Protein AF-A0A2V8HVV8-F1 (afdb_monomer_lite)

Secondary structure (DSSP, 8-state):
--TT-PPPHHHHHHHHHHHHHGGG--HHHHHHHHHHHH-----HHHHHHHHHHHHHTTS-----------------------

Radius of gyration: 16.62 Å; chains: 1; bounding box: 55×46×28 Å

pLDDT: mean 76.8, std 21.69, range [36.31, 96.94]

Foldseek 3Di:
DDPPPDDDPVLVLLVVLCVVCPPNNDLVSSQVSSCVPVVDHDDSVVSVVSQVVCVVVVNDDDDPPDPDPPPPDDDDDDDDDD

Sequence (82 aa):
MPKGDFLGEFELFVLLALVHLGEDAYGVTIRQEIERRTDRAVAIGAVYATLARLQDKGLVRHAISEPQPIQVGRARKCSTRA

Structure (mmCIF, N/CA/C/O backbone):
data_AF-A0A2V8HVV8-F1
#
_entry.id   AF-A0A2V8HVV8-F1
#
loop_
_atom_site.group_PDB
_atom_site.id
_atom_site.type_symbol
_atom_site.label_atom_id
_atom_site.label_alt_id
_atom_site.label_comp_id
_atom_site.label_asym_id
_atom_site.label_entity_id
_atom_site.label_seq_id
_atom_site.pdbx_PDB_ins_code
_atom_site.Cartn_x
_atom_site.Cartn_y
_atom_site.Cartn_z
_atom_site.occupancy
_atom_site.B_iso_or_equiv
_atom_site.auth_seq_id
_atom_site.auth_comp_id
_atom_site.auth_asym_id
_atom_site.auth_atom_id
_atom_site.pdbx_PDB_model_num
ATOM 1 N N . MET A 1 1 ? 11.622 -25.644 -8.992 1.00 51.50 1 MET A N 1
ATOM 2 C CA . MET A 1 1 ? 10.741 -24.457 -8.921 1.00 51.50 1 MET A CA 1
ATOM 3 C C . MET A 1 1 ? 11.623 -23.244 -8.665 1.00 51.50 1 MET A C 1
ATOM 5 O O . MET A 1 1 ? 12.454 -23.336 -7.762 1.00 51.50 1 MET A O 1
ATOM 9 N N . PRO A 1 2 ? 11.554 -22.179 -9.481 1.00 44.38 2 PRO A N 1
ATOM 10 C CA . PRO A 1 2 ? 12.344 -20.974 -9.247 1.00 44.38 2 PRO A CA 1
ATOM 11 C C . PRO A 1 2 ? 11.929 -20.323 -7.919 1.00 44.38 2 PRO A C 1
ATOM 13 O O . PRO A 1 2 ? 10.774 -20.372 -7.509 1.00 44.38 2 PRO A O 1
ATOM 16 N N . LYS A 1 3 ? 12.901 -19.758 -7.205 1.00 48.84 3 LYS A N 1
ATOM 17 C CA . LYS A 1 3 ? 12.802 -19.347 -5.794 1.00 48.84 3 LYS A CA 1
ATOM 18 C C . LYS A 1 3 ? 12.103 -17.982 -5.589 1.00 48.84 3 LYS A C 1
ATOM 20 O O . LYS A 1 3 ? 12.414 -17.298 -4.622 1.00 48.84 3 LYS A O 1
ATOM 25 N N . GLY A 1 4 ? 11.206 -17.574 -6.496 1.00 57.59 4 GLY A N 1
ATOM 26 C CA . GLY A 1 4 ? 10.737 -16.181 -6.613 1.00 57.59 4 GLY A CA 1
ATOM 27 C C . GLY A 1 4 ? 9.223 -15.930 -6.673 1.00 57.59 4 GLY A C 1
ATOM 28 O O . GLY A 1 4 ? 8.832 -14.768 -6.629 1.00 57.59 4 GLY A O 1
ATOM 29 N N . ASP A 1 5 ? 8.374 -16.961 -6.731 1.00 67.06 5 ASP A N 1
ATOM 30 C CA . ASP A 1 5 ? 6.938 -16.783 -7.047 1.00 67.06 5 ASP A CA 1
ATOM 31 C C . ASP A 1 5 ? 6.013 -16.650 -5.824 1.00 67.06 5 ASP A C 1
ATOM 33 O O . ASP A 1 5 ? 4.790 -16.622 -5.958 1.00 67.06 5 ASP A O 1
ATOM 37 N N . PHE A 1 6 ? 6.563 -16.570 -4.611 1.00 78.06 6 PHE A N 1
ATOM 38 C CA . PHE A 1 6 ? 5.736 -16.410 -3.416 1.00 78.06 6 PHE A CA 1
ATOM 39 C C . PHE A 1 6 ? 5.363 -14.940 -3.207 1.00 78.06 6 PHE A C 1
ATOM 41 O O . PHE A 1 6 ? 6.225 -14.060 -3.179 1.00 78.06 6 PHE A O 1
ATOM 48 N N . LEU A 1 7 ? 4.065 -14.685 -3.043 1.00 85.00 7 LEU A N 1
ATOM 49 C CA . LEU A 1 7 ? 3.548 -13.375 -2.660 1.00 85.00 7 LEU A CA 1
ATOM 50 C C . LEU A 1 7 ? 3.980 -13.040 -1.234 1.00 85.00 7 LEU A C 1
ATOM 52 O O . LEU A 1 7 ? 3.817 -13.846 -0.316 1.00 85.00 7 LEU A O 1
ATOM 56 N N . GLY A 1 8 ? 4.499 -11.829 -1.046 1.00 90.31 8 GLY A N 1
ATOM 57 C CA . GLY A 1 8 ? 4.7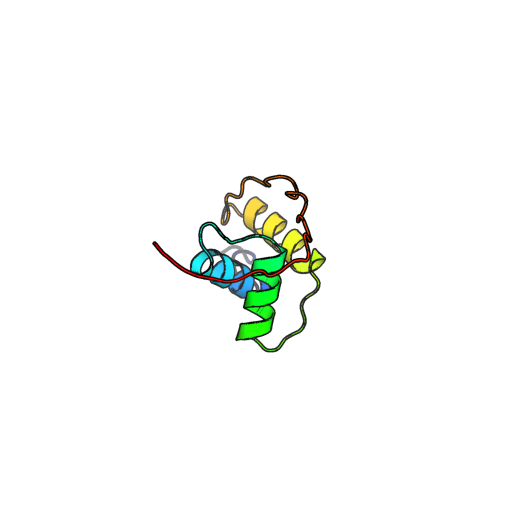19 -11.301 0.298 1.00 90.31 8 GLY A CA 1
ATOM 58 C C . GLY A 1 8 ? 3.391 -11.065 1.024 1.00 90.31 8 GLY A C 1
ATOM 59 O O . GLY A 1 8 ? 2.367 -10.815 0.391 1.00 90.31 8 GLY A O 1
ATOM 60 N N . GLU A 1 9 ? 3.408 -11.062 2.359 1.00 93.12 9 GLU A N 1
ATOM 61 C CA . GLU A 1 9 ? 2.214 -10.776 3.177 1.00 93.12 9 GLU A CA 1
ATOM 62 C C . GLU A 1 9 ? 1.538 -9.460 2.757 1.00 93.12 9 GLU A C 1
ATOM 64 O O . GLU A 1 9 ? 0.330 -9.397 2.544 1.00 93.12 9 GLU A O 1
ATOM 69 N N . PHE A 1 10 ? 2.333 -8.407 2.568 1.00 93.56 10 PHE A N 1
ATOM 70 C CA . PHE A 1 10 ? 1.799 -7.108 2.179 1.00 93.56 10 PHE A CA 1
ATOM 71 C C . PHE A 1 10 ? 1.228 -7.099 0.753 1.00 93.56 10 PHE A C 1
ATOM 73 O O . PHE A 1 10 ? 0.225 -6.441 0.491 1.00 93.56 10 PHE A O 1
ATOM 80 N N . GLU A 1 11 ? 1.825 -7.865 -0.164 1.00 93.50 11 GLU A N 1
ATOM 81 C CA . GLU A 1 11 ? 1.279 -8.047 -1.514 1.00 93.50 11 GLU A CA 1
ATOM 82 C C . GLU A 1 11 ? -0.088 -8.737 -1.459 1.00 93.50 11 GLU A C 1
ATOM 84 O O . GLU A 1 11 ? -1.010 -8.327 -2.162 1.00 93.50 11 GLU A O 1
ATOM 89 N N . LEU A 1 12 ? -0.248 -9.720 -0.568 1.00 94.25 12 LEU A N 1
ATOM 90 C CA . LEU A 1 12 ? -1.528 -10.379 -0.336 1.00 94.25 12 LEU A CA 1
ATOM 91 C C . LEU A 1 12 ? -2.579 -9.408 0.217 1.00 94.25 12 LEU A C 1
ATOM 93 O O . LEU A 1 12 ? -3.708 -9.406 -0.266 1.00 94.25 12 LEU A O 1
ATOM 97 N N . PHE A 1 13 ? -2.227 -8.553 1.182 1.00 95.31 13 PHE A N 1
ATOM 98 C CA . PHE A 1 13 ? -3.159 -7.544 1.700 1.00 95.31 13 PHE A CA 1
ATOM 99 C C . PHE A 1 13 ? -3.634 -6.577 0.617 1.00 95.31 13 PHE A C 1
ATOM 101 O O . PHE A 1 13 ? -4.823 -6.274 0.552 1.00 95.31 13 PHE A O 1
ATOM 108 N N . VAL A 1 14 ? -2.729 -6.132 -0.258 1.00 93.94 14 VAL A N 1
ATOM 109 C CA . VAL A 1 14 ? -3.083 -5.261 -1.385 1.00 93.94 14 VAL A CA 1
ATOM 110 C C . VAL A 1 14 ? -4.021 -5.978 -2.356 1.00 93.94 14 VAL A C 1
ATOM 112 O O . VAL A 1 14 ? -5.045 -5.412 -2.725 1.00 93.94 14 VAL A O 1
ATOM 115 N N . LEU A 1 15 ? -3.737 -7.231 -2.722 1.00 93.50 15 LEU A N 1
ATOM 116 C CA . LEU A 1 15 ? -4.612 -8.015 -3.602 1.00 93.50 15 LEU A CA 1
ATOM 117 C C . LEU A 1 15 ? -5.999 -8.252 -2.988 1.00 93.50 15 LEU A C 1
ATOM 119 O O . LEU A 1 15 ? -7.009 -8.104 -3.671 1.00 93.50 15 LEU A O 1
ATOM 123 N N . LEU A 1 16 ? -6.066 -8.574 -1.696 1.00 94.62 16 LEU A N 1
ATOM 124 C CA . LEU A 1 16 ? -7.335 -8.750 -0.989 1.00 94.62 16 LEU A CA 1
ATOM 125 C C . LEU A 1 16 ? -8.136 -7.446 -0.926 1.00 94.62 16 LEU A C 1
ATOM 127 O O . LEU A 1 16 ? -9.350 -7.470 -1.113 1.00 94.62 16 LEU A O 1
ATOM 131 N N . ALA A 1 17 ? -7.468 -6.314 -0.695 1.00 94.06 17 ALA A N 1
ATOM 132 C CA . ALA A 1 17 ? -8.109 -5.006 -0.707 1.00 94.06 17 ALA A CA 1
ATOM 133 C C . ALA A 1 17 ? -8.648 -4.650 -2.102 1.00 94.06 17 ALA A C 1
ATOM 135 O O . ALA A 1 17 ? -9.782 -4.192 -2.198 1.00 94.06 17 ALA A O 1
ATOM 136 N N . LEU A 1 18 ? -7.892 -4.924 -3.174 1.00 92.00 18 LEU A N 1
ATOM 137 C CA . LEU A 1 18 ? -8.352 -4.745 -4.558 1.00 92.00 18 LEU A CA 1
ATOM 138 C C . LEU A 1 18 ? -9.625 -5.555 -4.834 1.00 92.00 18 LEU A C 1
ATOM 140 O O . LEU A 1 18 ? -10.612 -5.010 -5.316 1.00 92.00 18 LEU A O 1
ATOM 144 N N . VAL A 1 19 ? -9.632 -6.843 -4.474 1.00 92.25 19 VAL A N 1
ATOM 145 C CA . VAL A 1 19 ? -10.806 -7.715 -4.658 1.00 92.25 19 VAL A CA 1
ATOM 146 C C . VAL A 1 19 ? -11.997 -7.242 -3.825 1.00 92.25 19 VAL A C 1
ATOM 148 O O . VAL A 1 19 ? -13.137 -7.340 -4.271 1.00 92.25 19 VAL A O 1
ATOM 151 N N . HIS A 1 20 ? -11.757 -6.736 -2.615 1.00 92.62 20 HIS A N 1
ATOM 152 C CA . HIS A 1 20 ? -12.830 -6.284 -1.737 1.00 92.62 20 HIS A CA 1
ATOM 153 C C . HIS A 1 20 ? -13.457 -4.956 -2.179 1.00 92.62 20 HIS A C 1
ATOM 155 O O . HIS A 1 20 ? -14.667 -4.792 -2.041 1.00 92.62 20 HIS A O 1
ATOM 161 N N . LEU A 1 21 ? -12.643 -4.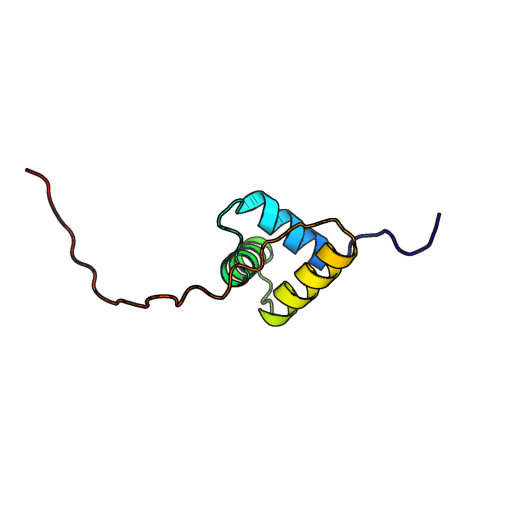023 -2.678 1.00 90.19 21 LEU A N 1
ATOM 162 C CA . LEU A 1 21 ? -13.074 -2.683 -3.083 1.00 90.19 21 LEU A CA 1
ATOM 163 C C . LEU A 1 21 ? -13.581 -2.634 -4.532 1.00 90.19 21 LEU A C 1
ATOM 165 O O . LEU A 1 21 ? -14.397 -1.776 -4.857 1.00 90.19 21 LEU A O 1
ATOM 169 N N . GLY A 1 22 ? -13.123 -3.538 -5.403 1.00 87.56 22 GLY A N 1
ATOM 170 C CA . GLY A 1 22 ? -13.522 -3.563 -6.809 1.00 87.56 22 GLY A CA 1
ATOM 171 C C . GLY A 1 22 ? -13.157 -2.264 -7.533 1.00 87.56 22 GLY A C 1
ATOM 172 O O . GLY A 1 22 ? -12.001 -1.850 -7.530 1.00 87.56 22 GLY A O 1
ATOM 173 N N . GLU A 1 23 ? -14.148 -1.610 -8.138 1.00 83.25 23 GLU A N 1
ATOM 174 C CA . GLU A 1 23 ? -13.964 -0.359 -8.894 1.00 83.25 23 GLU A CA 1
ATOM 175 C C . GLU A 1 23 ? -13.539 0.831 -8.014 1.00 83.25 23 GLU A C 1
ATOM 177 O O . GLU A 1 23 ? -12.912 1.770 -8.501 1.00 83.25 23 GLU A O 1
ATOM 182 N N . ASP A 1 24 ? -13.803 0.776 -6.704 1.00 80.38 24 ASP A N 1
ATOM 183 C CA . ASP A 1 24 ? -13.431 1.827 -5.747 1.00 80.38 24 ASP A CA 1
ATOM 184 C C . ASP A 1 24 ? -11.984 1.683 -5.232 1.00 80.38 24 ASP A C 1
ATOM 186 O O . ASP A 1 24 ? -11.579 2.336 -4.259 1.00 80.38 24 ASP A O 1
ATOM 190 N N . ALA A 1 25 ? -11.187 0.797 -5.834 1.00 85.81 25 ALA A N 1
ATOM 191 C CA . ALA A 1 25 ? -9.843 0.472 -5.379 1.00 85.81 25 ALA A CA 1
ATOM 192 C C . ALA A 1 25 ? -8.791 1.500 -5.843 1.00 85.81 25 ALA A C 1
ATOM 194 O O . ALA A 1 25 ? -8.005 1.288 -6.766 1.00 85.81 25 ALA A O 1
ATOM 195 N N . TYR A 1 26 ? -8.738 2.625 -5.135 1.00 87.00 26 TYR A N 1
ATOM 196 C CA . TYR A 1 26 ? -7.727 3.670 -5.267 1.00 87.00 26 TYR A CA 1
ATOM 197 C C . TYR A 1 26 ? -6.675 3.548 -4.159 1.00 87.00 26 TYR A C 1
ATOM 199 O O . TYR A 1 26 ? -6.952 3.036 -3.078 1.00 87.00 26 TYR A O 1
ATOM 207 N N . GLY A 1 27 ? -5.462 4.075 -4.360 1.00 88.62 27 GLY A N 1
ATOM 208 C CA . GLY A 1 27 ? -4.377 3.922 -3.375 1.00 88.62 27 GLY A CA 1
ATOM 209 C C . GLY A 1 27 ? -4.766 4.320 -1.941 1.00 88.62 27 GLY A C 1
ATOM 210 O O . GLY A 1 27 ? -4.370 3.654 -0.985 1.00 88.62 27 GLY A O 1
ATOM 211 N N . VAL A 1 28 ? -5.581 5.370 -1.776 1.00 91.50 28 VAL A N 1
ATOM 212 C CA . VAL A 1 28 ? -6.064 5.824 -0.459 1.00 91.50 28 VAL A CA 1
ATOM 213 C C . VAL A 1 28 ? -7.099 4.870 0.139 1.00 91.50 28 VAL A C 1
ATOM 215 O O . VAL A 1 28 ? -7.000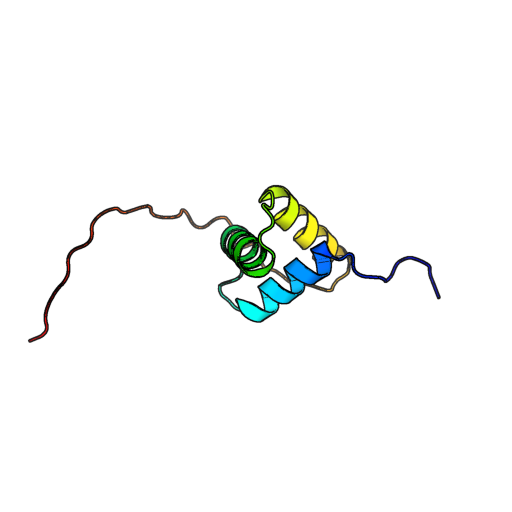 4.569 1.327 1.00 91.50 28 VAL A O 1
ATOM 218 N N . THR A 1 29 ? -8.058 4.376 -0.649 1.00 93.12 29 THR A N 1
ATOM 219 C CA . THR A 1 29 ? -9.089 3.443 -0.166 1.00 93.12 29 THR A CA 1
ATOM 220 C C . THR A 1 29 ? -8.485 2.075 0.137 1.00 93.12 29 THR A C 1
ATOM 222 O O . THR A 1 29 ? -8.784 1.497 1.177 1.00 93.12 29 THR A O 1
ATOM 225 N N . ILE A 1 30 ? -7.532 1.613 -0.680 1.00 94.38 30 ILE A N 1
ATOM 226 C CA . ILE A 1 30 ? -6.736 0.405 -0.424 1.00 94.38 30 ILE A CA 1
ATOM 227 C C . ILE A 1 30 ? -5.987 0.533 0.904 1.00 94.38 30 ILE A C 1
ATOM 229 O O . ILE A 1 30 ? -6.064 -0.363 1.741 1.00 94.38 30 ILE A O 1
ATOM 233 N N . ARG A 1 31 ? -5.287 1.654 1.134 1.00 95.38 31 ARG A N 1
ATOM 234 C CA . ARG A 1 31 ? -4.577 1.896 2.399 1.00 95.38 31 ARG A CA 1
ATOM 235 C C . ARG A 1 31 ? -5.528 1.829 3.592 1.00 95.38 31 ARG A C 1
ATOM 237 O O . ARG A 1 31 ? -5.239 1.120 4.549 1.00 95.38 31 ARG A O 1
ATOM 244 N N . GLN A 1 32 ? -6.651 2.546 3.516 1.00 95.38 32 GLN A N 1
ATOM 245 C CA . GLN A 1 32 ? -7.658 2.574 4.577 1.00 95.38 32 GLN A CA 1
ATOM 246 C C . GLN A 1 32 ? -8.228 1.184 4.854 1.00 95.38 32 GLN A C 1
ATOM 248 O O . GLN A 1 32 ? -8.407 0.824 6.012 1.00 95.38 32 GLN A O 1
ATOM 253 N N . GLU A 1 33 ? -8.482 0.390 3.817 1.00 95.75 33 GLU A N 1
ATOM 254 C CA . GLU A 1 33 ? -9.023 -0.955 3.979 1.00 95.75 33 GLU A CA 1
ATOM 255 C C . GLU A 1 33 ? -8.016 -1.910 4.630 1.00 95.75 33 GLU A C 1
ATOM 257 O O . GLU A 1 33 ? -8.386 -2.695 5.507 1.00 95.75 33 GLU A O 1
ATOM 262 N N . ILE A 1 34 ? -6.732 -1.805 4.272 1.00 95.94 34 ILE A N 1
ATOM 263 C CA . ILE A 1 34 ? -5.665 -2.571 4.927 1.00 95.94 34 ILE A CA 1
ATOM 264 C C . ILE A 1 34 ? -5.539 -2.151 6.396 1.00 95.94 34 ILE A C 1
ATOM 266 O O . ILE A 1 34 ? -5.530 -3.018 7.270 1.00 95.94 34 ILE A O 1
ATOM 270 N N . GLU A 1 35 ? -5.496 -0.847 6.685 1.00 96.94 35 GLU A N 1
ATOM 271 C CA . GLU A 1 35 ? -5.442 -0.312 8.054 1.00 96.94 35 GLU A CA 1
ATOM 272 C C . GLU A 1 35 ? -6.632 -0.817 8.881 1.00 96.94 35 GLU A C 1
ATOM 274 O O . GLU A 1 35 ? -6.451 -1.359 9.968 1.00 96.94 35 GLU A O 1
ATOM 279 N N . ARG A 1 36 ? -7.846 -0.750 8.325 1.00 96.31 36 ARG A N 1
ATOM 280 C CA . ARG A 1 36 ? -9.085 -1.177 8.986 1.00 96.31 36 ARG A CA 1
ATOM 281 C C . ARG A 1 36 ? -9.129 -2.676 9.289 1.00 96.31 36 ARG A C 1
ATOM 283 O O . ARG A 1 36 ? -9.708 -3.068 10.298 1.00 96.31 36 ARG A O 1
ATOM 290 N N . ARG A 1 37 ? -8.590 -3.530 8.411 1.00 95.50 37 ARG A N 1
ATOM 291 C CA . ARG A 1 37 ? -8.639 -4.994 8.591 1.00 95.50 37 ARG A CA 1
ATOM 292 C C . ARG A 1 37 ? -7.472 -5.569 9.378 1.00 95.50 37 ARG A C 1
ATOM 294 O O . ARG A 1 37 ? -7.623 -6.640 9.957 1.00 95.50 37 ARG A O 1
ATOM 301 N N . THR A 1 38 ? -6.320 -4.910 9.347 1.00 93.69 38 THR A N 1
ATOM 302 C CA . THR A 1 38 ? -5.084 -5.432 9.949 1.00 93.69 38 THR A CA 1
ATOM 303 C C . THR A 1 38 ? -4.672 -4.689 11.213 1.00 93.69 38 THR A C 1
ATOM 305 O O . THR A 1 38 ? -3.790 -5.173 11.913 1.00 93.69 38 THR A O 1
ATOM 308 N N . ASP A 1 39 ? -5.288 -3.534 11.495 1.00 93.62 39 ASP A N 1
ATOM 309 C CA . ASP A 1 39 ? -4.919 -2.613 12.580 1.00 93.62 39 ASP A CA 1
ATOM 310 C C . ASP A 1 39 ? -3.454 -2.134 12.496 1.00 93.62 39 ASP A C 1
ATOM 312 O O . ASP A 1 39 ? -2.819 -1.754 13.478 1.00 93.62 39 ASP A O 1
ATOM 316 N N . ARG A 1 40 ? -2.877 -2.164 11.286 1.00 92.00 40 ARG A N 1
ATOM 317 C CA . ARG A 1 40 ? -1.502 -1.733 11.010 1.00 92.00 40 ARG A CA 1
ATOM 318 C C . ARG A 1 40 ? -1.520 -0.455 10.200 1.00 92.00 40 ARG A C 1
ATOM 320 O O . ARG A 1 40 ? -2.099 -0.435 9.120 1.00 92.00 40 ARG A O 1
ATOM 327 N N . ALA A 1 41 ? -0.810 0.566 10.670 1.00 93.19 41 ALA A N 1
ATOM 328 C CA . ALA A 1 41 ? -0.571 1.780 9.897 1.00 93.19 41 ALA A CA 1
ATOM 329 C C . ALA A 1 41 ? 0.268 1.468 8.648 1.00 93.19 41 ALA A C 1
ATOM 331 O O . ALA A 1 41 ? 1.303 0.798 8.732 1.00 93.19 41 ALA A O 1
ATOM 332 N N . VAL A 1 42 ? -0.157 1.976 7.491 1.00 93.38 42 VAL A N 1
ATOM 333 C CA . VAL A 1 42 ? 0.496 1.700 6.208 1.00 93.38 42 VAL A CA 1
ATOM 334 C C . VAL A 1 42 ? 0.814 3.006 5.501 1.00 93.38 42 VAL A C 1
ATOM 336 O O . VAL A 1 42 ? -0.049 3.846 5.273 1.00 93.38 42 VAL A O 1
ATOM 339 N N . ALA A 1 43 ? 2.064 3.178 5.073 1.00 94.94 43 ALA A N 1
ATOM 340 C CA . ALA A 1 43 ? 2.424 4.325 4.251 1.00 94.94 43 ALA A CA 1
ATOM 341 C C . ALA A 1 43 ? 1.763 4.224 2.868 1.00 94.94 43 ALA A C 1
ATOM 343 O O . ALA A 1 43 ? 1.889 3.214 2.176 1.00 94.94 43 ALA A O 1
ATOM 344 N N . ILE A 1 44 ? 1.134 5.309 2.411 1.00 92.56 44 ILE A N 1
ATOM 345 C CA . ILE A 1 44 ? 0.500 5.358 1.084 1.00 92.56 44 ILE A CA 1
ATOM 346 C C . ILE A 1 44 ? 1.492 5.046 -0.053 1.00 92.56 44 ILE A C 1
ATOM 348 O O . ILE A 1 44 ? 1.150 4.362 -1.013 1.00 92.56 44 ILE A O 1
ATOM 352 N N . GLY A 1 45 ? 2.754 5.469 0.088 1.00 92.62 45 GLY A N 1
ATOM 353 C CA . GLY A 1 45 ? 3.814 5.150 -0.870 1.00 92.62 45 GLY A CA 1
ATOM 354 C C . GLY A 1 45 ? 4.122 3.652 -0.952 1.00 92.62 45 GLY A C 1
ATOM 355 O O . GLY A 1 45 ? 4.418 3.151 -2.033 1.00 92.62 45 GLY A O 1
ATOM 356 N N . ALA A 1 46 ? 3.988 2.913 0.156 1.00 94.19 46 ALA A N 1
ATOM 357 C CA . ALA A 1 46 ? 4.183 1.466 0.160 1.00 94.19 46 ALA A CA 1
ATOM 358 C C . ALA A 1 46 ? 3.082 0.749 -0.634 1.00 94.19 46 ALA A C 1
ATOM 360 O O . ALA A 1 46 ? 3.382 -0.212 -1.343 1.00 94.19 46 ALA A O 1
ATOM 361 N N . VAL A 1 47 ? 1.837 1.240 -0.577 1.00 94.31 47 VAL A N 1
ATOM 362 C CA . VAL A 1 47 ? 0.728 0.728 -1.401 1.00 94.31 47 VAL A CA 1
ATOM 363 C C . VAL A 1 47 ? 1.051 0.898 -2.884 1.00 94.31 47 VAL A C 1
ATOM 365 O O . VAL A 1 47 ? 1.064 -0.090 -3.614 1.00 94.31 47 VAL A O 1
ATOM 368 N N . TYR A 1 48 ? 1.412 2.109 -3.321 1.00 92.69 48 TYR A N 1
ATOM 369 C CA . TYR A 1 48 ? 1.744 2.364 -4.729 1.00 92.69 48 TYR A CA 1
ATOM 370 C C . TYR A 1 48 ? 2.965 1.578 -5.213 1.00 92.69 48 TYR A C 1
ATOM 372 O O . TYR A 1 48 ? 2.922 0.982 -6.287 1.00 92.69 48 TYR A O 1
ATOM 380 N N . ALA A 1 49 ? 4.026 1.499 -4.406 1.00 92.81 49 ALA A N 1
ATOM 381 C CA . ALA A 1 49 ? 5.199 0.693 -4.742 1.00 92.81 49 ALA A CA 1
ATOM 382 C C . ALA A 1 49 ? 4.852 -0.798 -4.886 1.00 92.81 49 ALA A C 1
ATOM 384 O O . ALA A 1 49 ? 5.450 -1.508 -5.690 1.00 92.81 49 ALA A O 1
ATOM 385 N N . THR A 1 50 ? 3.889 -1.285 -4.106 1.00 93.69 50 THR A N 1
ATOM 386 C CA . THR A 1 50 ? 3.446 -2.682 -4.154 1.00 93.69 50 THR A CA 1
ATOM 387 C C . THR A 1 50 ? 2.547 -2.950 -5.351 1.00 93.69 50 THR A C 1
ATOM 389 O O . THR A 1 50 ? 2.736 -3.963 -6.015 1.00 93.69 50 THR A O 1
ATOM 392 N N . LEU A 1 51 ? 1.637 -2.031 -5.680 1.00 91.69 51 LEU A N 1
ATOM 393 C CA . LEU A 1 51 ? 0.841 -2.100 -6.907 1.00 91.69 51 LEU A CA 1
ATOM 394 C C . LEU A 1 51 ? 1.734 -2.139 -8.153 1.00 91.69 51 LEU A C 1
ATOM 396 O O . LEU A 1 51 ? 1.505 -2.974 -9.021 1.00 91.69 51 LEU A O 1
ATOM 400 N N . ALA A 1 52 ? 2.791 -1.320 -8.198 1.00 89.56 52 ALA A N 1
ATOM 401 C CA . ALA A 1 52 ? 3.770 -1.351 -9.285 1.00 89.56 52 ALA A CA 1
ATOM 402 C C . ALA A 1 52 ? 4.443 -2.729 -9.408 1.00 89.56 52 ALA A C 1
ATOM 404 O O . ALA A 1 52 ? 4.408 -3.336 -10.473 1.00 89.56 52 ALA A O 1
ATOM 405 N N . ARG A 1 53 ? 4.949 -3.294 -8.301 1.00 90.19 53 ARG A N 1
ATOM 406 C CA . ARG A 1 53 ? 5.538 -4.648 -8.310 1.00 90.19 53 ARG A CA 1
ATOM 407 C C . ARG A 1 53 ? 4.538 -5.730 -8.724 1.00 90.19 53 ARG A C 1
ATOM 409 O O . ARG A 1 53 ? 4.908 -6.668 -9.421 1.00 90.19 53 ARG A O 1
ATOM 416 N N . LEU A 1 54 ? 3.283 -5.635 -8.286 1.00 89.62 54 LEU A N 1
ATOM 417 C CA . LEU A 1 54 ? 2.224 -6.577 -8.664 1.00 89.62 54 LEU A CA 1
ATOM 418 C C . LEU A 1 54 ? 1.859 -6.468 -10.150 1.00 89.62 54 LEU A C 1
ATOM 420 O O . LEU A 1 54 ? 1.553 -7.483 -10.776 1.00 89.62 54 LEU A O 1
ATOM 424 N N . GLN A 1 55 ? 1.926 -5.264 -10.718 1.00 88.44 55 GLN A N 1
ATOM 425 C CA . GLN A 1 55 ? 1.766 -5.034 -12.149 1.0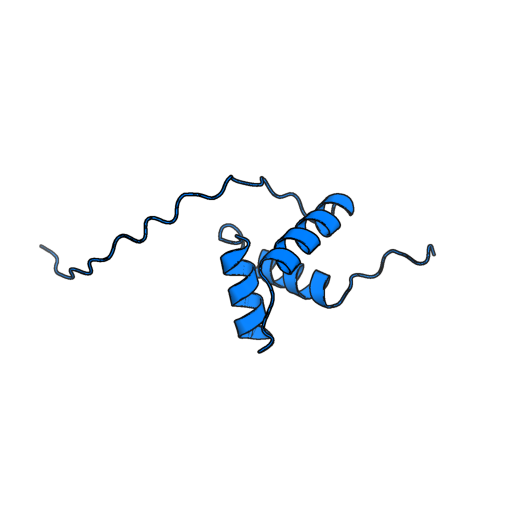0 88.44 55 GLN A CA 1
ATOM 426 C C . GLN A 1 55 ? 2.941 -5.612 -12.944 1.00 88.44 55 GLN A C 1
ATOM 428 O O . GLN A 1 55 ? 2.708 -6.288 -13.942 1.00 88.44 55 GLN A O 1
ATOM 433 N N . ASP A 1 56 ? 4.178 -5.429 -12.477 1.00 88.50 56 ASP A N 1
ATOM 434 C CA . ASP A 1 56 ? 5.369 -6.029 -13.097 1.00 88.50 56 ASP A CA 1
ATOM 435 C C . ASP A 1 56 ? 5.301 -7.567 -13.079 1.00 88.50 56 ASP A C 1
ATOM 437 O O . ASP A 1 56 ? 5.742 -8.230 -14.016 1.00 88.50 56 ASP A O 1
ATOM 441 N N . LYS A 1 57 ? 4.679 -8.144 -12.040 1.00 87.69 57 LYS A N 1
ATOM 442 C CA . LYS A 1 57 ? 4.362 -9.582 -11.949 1.00 87.69 57 LYS A CA 1
ATOM 443 C C . LYS A 1 57 ? 3.166 -10.008 -12.817 1.00 87.69 57 LYS A C 1
ATOM 445 O O . LYS A 1 57 ? 2.866 -11.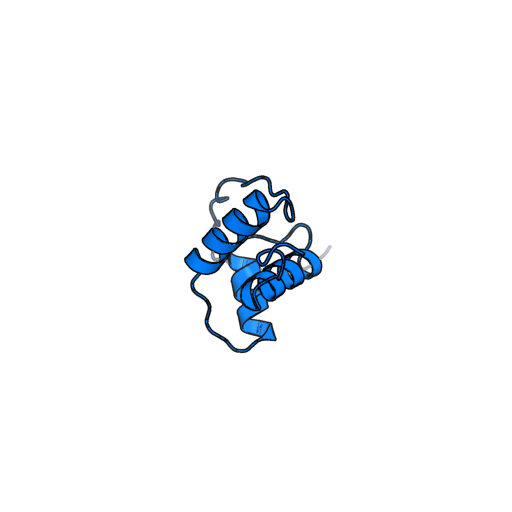196 -12.886 1.00 87.69 57 LYS A O 1
ATOM 450 N N . GLY A 1 58 ? 2.452 -9.072 -13.443 1.00 87.88 58 GLY A N 1
ATOM 451 C CA . GLY A 1 58 ? 1.258 -9.336 -14.253 1.00 87.88 58 GLY A CA 1
ATOM 452 C C . GLY A 1 58 ? 0.017 -9.751 -13.454 1.00 87.88 58 GLY A C 1
ATOM 453 O O . GLY A 1 58 ? -0.956 -10.218 -14.041 1.00 87.88 58 GLY A O 1
ATOM 454 N N . LEU A 1 59 ? 0.037 -9.590 -12.128 1.00 86.25 59 LEU A N 1
ATOM 455 C CA . LEU A 1 59 ? -1.050 -10.000 -11.229 1.00 86.25 59 LEU A CA 1
ATOM 456 C C . LEU A 1 59 ? -2.166 -8.963 -11.132 1.00 86.25 59 LEU A C 1
ATOM 458 O O . LEU A 1 59 ? -3.289 -9.285 -10.755 1.00 86.25 59 LEU A O 1
ATOM 462 N N . VAL A 1 60 ? -1.850 -7.715 -11.458 1.00 84.75 60 VAL A N 1
ATOM 463 C CA . VAL A 1 60 ? -2.783 -6.598 -11.428 1.00 84.75 60 VAL A CA 1
ATOM 464 C C . VAL A 1 60 ? -2.673 -5.856 -12.751 1.00 84.75 60 VAL A C 1
ATOM 466 O O . VAL A 1 60 ? -1.579 -5.538 -13.211 1.00 84.75 60 VAL A O 1
ATOM 469 N N . ARG A 1 61 ? -3.817 -5.553 -13.363 1.00 71.31 61 ARG A N 1
ATOM 470 C CA . ARG A 1 61 ? -3.920 -4.543 -14.417 1.00 71.31 61 ARG A CA 1
ATOM 471 C C . ARG A 1 61 ? -4.610 -3.348 -13.791 1.00 71.31 61 ARG A C 1
ATOM 473 O O . ARG A 1 61 ? -5.792 -3.455 -13.495 1.00 71.31 61 ARG A O 1
ATOM 480 N N . HIS A 1 62 ? -3.918 -2.232 -13.593 1.00 60.19 62 HIS A N 1
ATOM 481 C CA . HIS A 1 62 ? -4.617 -0.994 -13.266 1.00 60.19 62 HIS A CA 1
ATOM 482 C C . HIS A 1 62 ? -4.275 0.106 -14.259 1.00 60.19 62 HIS A C 1
ATOM 484 O O . HIS A 1 62 ? -3.115 0.453 -14.470 1.00 60.19 62 HIS A O 1
ATOM 490 N N . ALA A 1 63 ? -5.336 0.662 -14.849 1.00 47.00 63 ALA A N 1
ATOM 491 C CA . ALA A 1 63 ? -5.339 2.024 -15.336 1.00 47.00 63 ALA A CA 1
ATOM 492 C C . ALA A 1 63 ? -4.958 2.896 -14.140 1.00 47.00 63 ALA A C 1
ATOM 494 O O . ALA A 1 63 ? -5.718 3.007 -13.177 1.00 47.00 63 ALA A O 1
ATOM 495 N N . ILE A 1 64 ? -3.747 3.443 -14.155 1.00 51.94 64 ILE A N 1
ATOM 496 C CA . ILE A 1 64 ? -3.360 4.524 -13.256 1.00 51.94 64 ILE A CA 1
ATOM 497 C C . ILE A 1 64 ? -4.199 5.717 -13.714 1.00 51.94 64 ILE A C 1
ATOM 499 O O . ILE A 1 64 ? -3.752 6.542 -14.503 1.00 51.94 64 ILE A O 1
ATOM 503 N N . SER A 1 65 ? -5.471 5.741 -13.322 1.00 44.00 65 SER A N 1
ATOM 504 C CA . SER A 1 65 ? -6.313 6.911 -13.476 1.00 44.00 65 SER A CA 1
ATOM 505 C C . SER A 1 65 ? -5.664 7.962 -12.598 1.00 44.00 65 SER A C 1
ATOM 507 O O . SER A 1 65 ? -5.581 7.800 -11.378 1.00 44.00 65 SER A O 1
ATOM 509 N N . GLU A 1 66 ? -5.103 8.968 -13.258 1.00 38.34 66 GLU A N 1
ATOM 510 C CA . GLU A 1 66 ? -4.517 10.161 -12.667 1.00 38.34 66 GLU A CA 1
ATOM 511 C C . GLU A 1 66 ? -5.315 10.612 -11.436 1.00 38.34 66 GLU A C 1
ATOM 513 O O . GLU A 1 66 ? -6.541 10.459 -11.419 1.00 38.34 66 GLU A O 1
ATOM 518 N N . PRO A 1 67 ? -4.648 11.146 -10.397 1.00 40.88 67 PRO A N 1
ATOM 519 C CA . PRO A 1 67 ? -5.316 11.548 -9.170 1.00 40.88 67 PRO A CA 1
ATOM 520 C C . PRO A 1 67 ? -6.481 12.474 -9.514 1.00 40.88 67 PRO A C 1
ATOM 522 O O . PRO A 1 67 ? -6.273 13.627 -9.891 1.00 40.88 67 PRO A O 1
ATOM 525 N N . GLN A 1 68 ? -7.714 11.972 -9.393 1.00 43.72 68 GLN A N 1
ATOM 526 C CA . GLN A 1 68 ? -8.870 12.842 -9.496 1.00 43.72 68 GLN A CA 1
ATOM 527 C C . GLN A 1 68 ? -8.746 13.853 -8.357 1.00 43.72 68 GLN A C 1
ATOM 529 O O . GLN A 1 68 ? -8.533 13.441 -7.209 1.00 43.72 68 GLN A O 1
ATOM 534 N N . PRO A 1 69 ? -8.814 15.164 -8.642 1.00 37.81 69 PRO A N 1
ATOM 535 C CA . PRO A 1 69 ? -8.742 16.167 -7.601 1.00 37.81 69 PRO A CA 1
ATOM 536 C C . PRO A 1 69 ? -9.904 15.907 -6.648 1.00 37.81 69 PRO A C 1
ATOM 538 O O . PRO A 1 69 ? -11.069 16.098 -6.989 1.00 37.81 69 PRO A O 1
ATOM 541 N N . ILE A 1 70 ? -9.574 15.414 -5.454 1.00 40.03 70 ILE A N 1
ATOM 542 C CA . ILE A 1 70 ? -10.519 15.240 -4.363 1.00 40.03 70 ILE A CA 1
ATOM 543 C C . ILE A 1 70 ? -11.076 16.630 -4.080 1.00 40.03 70 ILE A C 1
ATOM 545 O O . ILE A 1 70 ? -10.410 17.486 -3.495 1.00 40.03 70 ILE A O 1
ATOM 549 N N . GLN A 1 71 ? -12.303 16.867 -4.528 1.00 43.44 71 GLN A N 1
ATOM 550 C CA . GLN A 1 71 ? -13.039 18.073 -4.217 1.00 43.44 71 GLN A CA 1
ATOM 551 C C . GLN A 1 71 ? -13.454 17.963 -2.747 1.00 43.44 71 GLN A C 1
ATOM 553 O O . GLN A 1 71 ? -14.518 17.445 -2.412 1.00 43.44 71 GLN A O 1
ATOM 558 N N . VAL A 1 72 ? -12.583 18.429 -1.845 1.00 40.88 72 VAL A N 1
ATOM 559 C CA . VAL A 1 72 ? -12.903 18.664 -0.430 1.00 40.88 72 VAL A CA 1
ATOM 560 C C . VAL A 1 72 ? -13.856 19.864 -0.361 1.00 40.88 72 VAL A C 1
ATOM 562 O O . VAL A 1 72 ? -13.504 20.970 0.036 1.00 40.88 72 VAL A O 1
ATOM 565 N N . GLY A 1 73 ? -15.087 19.651 -0.822 1.00 37.94 73 GLY A N 1
ATOM 566 C CA . GLY A 1 73 ? -16.193 20.594 -0.769 1.00 37.94 73 GLY A CA 1
ATOM 567 C C . GLY A 1 73 ? -16.988 20.381 0.509 1.00 37.94 73 GLY A C 1
ATOM 568 O O . GLY A 1 73 ? -17.969 19.643 0.547 1.00 37.94 73 GLY A O 1
ATOM 569 N N . ARG A 1 74 ? -16.560 21.031 1.587 1.00 51.22 74 ARG A N 1
ATOM 570 C CA . ARG A 1 74 ? -17.341 21.158 2.818 1.00 51.22 74 ARG A CA 1
ATOM 571 C C . ARG A 1 74 ? -18.632 21.942 2.535 1.00 51.22 74 ARG A C 1
ATOM 573 O O . ARG A 1 74 ? -18.563 23.155 2.410 1.00 51.22 74 ARG A O 1
ATOM 580 N N . ALA A 1 75 ? -19.789 21.275 2.528 1.00 44.12 75 ALA A N 1
ATOM 581 C CA . ALA A 1 75 ? -21.033 21.737 3.167 1.00 44.12 75 ALA A CA 1
ATOM 582 C C . ALA A 1 75 ? -22.153 20.687 3.042 1.00 44.12 75 ALA A C 1
ATOM 584 O O . ALA A 1 75 ? -22.711 20.442 1.980 1.00 44.12 75 ALA A O 1
ATOM 585 N N . ARG A 1 76 ? -22.514 20.115 4.190 1.00 53.59 76 ARG A N 1
ATOM 586 C CA . ARG A 1 76 ? -23.718 19.316 4.432 1.00 53.59 76 ARG A CA 1
ATOM 587 C C . ARG A 1 76 ? -24.954 20.225 4.332 1.00 53.59 76 ARG A C 1
ATOM 589 O O . ARG A 1 76 ? -25.000 21.205 5.071 1.00 53.59 76 ARG A O 1
ATOM 596 N N . LYS A 1 77 ? -2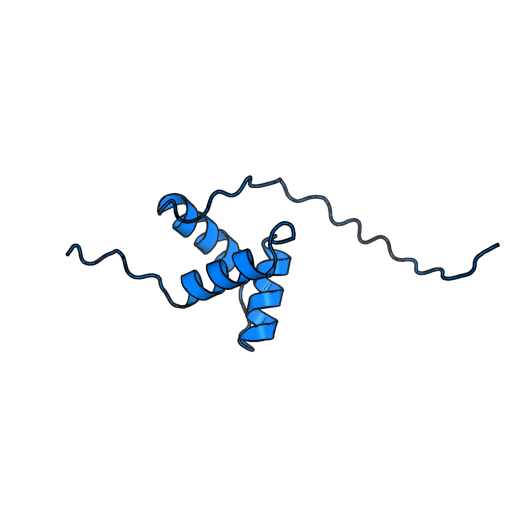5.968 19.878 3.529 1.00 48.41 77 LYS A N 1
ATOM 597 C CA . LYS A 1 77 ? -27.371 20.289 3.752 1.00 48.41 77 LYS A CA 1
ATOM 598 C C . LYS A 1 77 ? -28.320 19.154 3.364 1.00 48.41 77 LYS A C 1
ATOM 600 O O . LYS A 1 77 ? -28.379 18.741 2.213 1.00 48.41 77 LYS A O 1
ATOM 605 N N . CYS A 1 78 ? -29.012 18.646 4.380 1.00 45.06 78 CYS A N 1
ATOM 606 C CA . CYS A 1 78 ? -30.096 17.682 4.285 1.00 45.06 78 CYS A CA 1
ATOM 607 C C . CYS A 1 78 ? -31.378 18.323 3.728 1.00 45.06 78 CYS A C 1
ATOM 609 O O . CYS A 1 78 ? -31.642 19.498 3.969 1.00 45.06 78 CYS A O 1
ATOM 611 N N . SER A 1 79 ? -32.231 17.454 3.184 1.00 36.69 79 SER A N 1
ATOM 612 C CA . SER A 1 79 ? -33.656 17.307 3.527 1.00 36.69 79 SER A CA 1
ATOM 613 C C . SER A 1 79 ? -34.690 17.539 2.413 1.00 36.69 79 SER A C 1
ATOM 615 O O . SER A 1 79 ? -34.814 18.616 1.845 1.00 36.69 79 SER A O 1
ATOM 617 N N . THR A 1 80 ? -35.444 16.450 2.226 1.00 45.44 80 THR A N 1
ATOM 618 C CA . THR A 1 80 ? -36.901 16.338 2.062 1.00 45.44 80 THR A CA 1
ATOM 619 C C . THR A 1 80 ? -37.547 16.621 0.701 1.00 45.44 80 THR A C 1
ATOM 621 O O . THR A 1 80 ? -37.745 17.750 0.275 1.00 45.44 80 THR A O 1
ATOM 624 N N . ARG A 1 81 ? -37.940 15.486 0.108 1.00 36.31 81 ARG A N 1
ATOM 625 C CA . ARG A 1 81 ? -39.094 15.151 -0.744 1.00 36.31 81 ARG A CA 1
ATOM 626 C C . ARG A 1 81 ? -40.216 16.202 -0.854 1.00 36.31 81 ARG A C 1
ATOM 628 O O . ARG A 1 81 ? -40.744 16.641 0.165 1.00 36.31 81 ARG A O 1
ATOM 635 N N . ALA A 1 82 ? -40.680 16.413 -2.083 1.00 42.34 82 ALA A N 1
ATOM 636 C CA . ALA A 1 82 ? -42.095 16.543 -2.428 1.00 42.34 82 ALA A CA 1
ATOM 637 C C . ALA A 1 82 ? -42.345 15.638 -3.639 1.00 42.34 82 ALA A C 1
ATOM 639 O O . ALA A 1 82 ? -41.518 15.702 -4.576 1.00 42.34 82 ALA A O 1
#